Protein AF-A0A367LV41-F1 (afdb_monomer_lite)

Sequence (101 aa):
YNPLLGTPRNAYDPARIAGGSSGGAAVALALRMLPVADGSDMMGSLRNPAAYNNVYGFRPSQGRVPHGPQAELFVQQLATEGPMGRSVADLARLLATQAGY

Structure (mmCIF, N/CA/C/O backbone):
data_AF-A0A367LV41-F1
#
_entry.id   AF-A0A367LV41-F1
#
loop_
_atom_site.group_PDB
_atom_site.id
_atom_site.type_symbol
_atom_site.label_atom_id
_atom_site.label_alt_id
_atom_site.label_comp_id
_atom_sit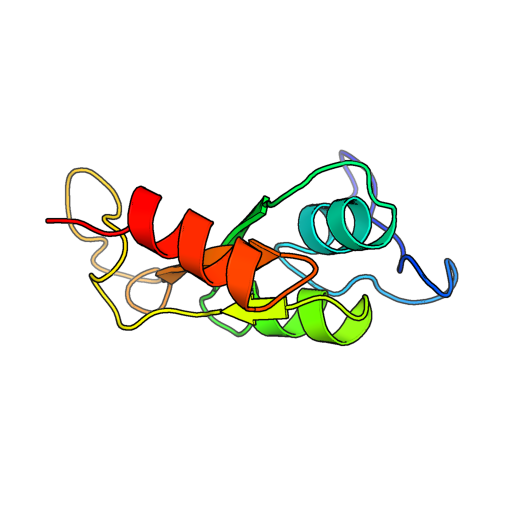e.label_asym_id
_atom_site.label_entity_id
_atom_site.label_seq_id
_atom_site.pdbx_PDB_ins_code
_atom_site.Cartn_x
_atom_site.Cartn_y
_atom_site.Cartn_z
_atom_site.occupancy
_atom_site.B_iso_or_equiv
_atom_site.auth_seq_id
_atom_site.auth_comp_id
_atom_site.auth_asym_id
_atom_site.auth_atom_id
_atom_site.pdbx_PDB_model_num
ATOM 1 N N . TYR A 1 1 ? 13.345 5.023 -6.082 1.00 64.25 1 TYR A N 1
ATOM 2 C CA . TYR A 1 1 ? 14.753 4.690 -5.810 1.00 64.25 1 TYR A CA 1
ATOM 3 C C . TYR A 1 1 ? 14.880 4.385 -4.324 1.00 64.25 1 TYR A C 1
ATOM 5 O O . TYR A 1 1 ? 14.246 5.059 -3.524 1.00 64.25 1 TYR A O 1
ATOM 13 N N . ASN A 1 2 ? 15.635 3.353 -3.960 1.00 79.69 2 ASN A N 1
ATOM 14 C CA . ASN A 1 2 ? 16.017 3.018 -2.588 1.00 79.69 2 ASN A CA 1
ATOM 15 C C . ASN A 1 2 ? 17.347 2.247 -2.692 1.00 79.69 2 ASN A C 1
ATOM 17 O O . ASN A 1 2 ? 17.334 1.122 -3.198 1.00 79.69 2 ASN A O 1
ATOM 21 N N . PRO A 1 3 ? 18.484 2.857 -2.313 1.00 82.75 3 PRO A N 1
ATOM 22 C CA . PRO A 1 3 ? 19.804 2.261 -2.507 1.00 82.75 3 PRO A CA 1
ATOM 23 C C . PRO A 1 3 ? 20.140 1.166 -1.483 1.00 82.75 3 PRO A C 1
ATOM 25 O O . PRO A 1 3 ? 21.087 0.424 -1.707 1.00 82.75 3 PRO A O 1
ATOM 28 N N . LEU A 1 4 ? 19.387 1.054 -0.382 1.00 89.88 4 LEU A N 1
ATOM 29 C CA . LEU A 1 4 ? 19.687 0.116 0.705 1.00 89.88 4 LEU A CA 1
ATOM 30 C C . LEU A 1 4 ? 19.068 -1.264 0.470 1.00 89.88 4 LEU A C 1
ATOM 32 O O . LEU A 1 4 ? 19.747 -2.275 0.599 1.00 89.88 4 LEU A O 1
ATOM 36 N N . LEU A 1 5 ? 17.778 -1.303 0.125 1.00 88.31 5 LEU A N 1
ATOM 37 C CA . LEU A 1 5 ? 17.002 -2.549 -0.002 1.00 88.31 5 LEU A CA 1
ATOM 38 C C . LEU A 1 5 ? 16.562 -2.840 -1.443 1.00 88.31 5 LEU A C 1
ATOM 40 O O . LEU A 1 5 ? 15.875 -3.823 -1.708 1.00 88.31 5 LEU A O 1
ATOM 44 N N . GLY A 1 6 ? 16.947 -1.976 -2.383 1.00 88.62 6 GLY A N 1
ATOM 45 C CA . GLY A 1 6 ? 16.458 -2.017 -3.753 1.00 88.62 6 GLY A CA 1
ATOM 46 C C . GLY A 1 6 ? 15.083 -1.363 -3.904 1.00 88.62 6 GLY A C 1
ATOM 47 O O . GLY A 1 6 ? 14.348 -1.113 -2.949 1.00 88.62 6 GLY A O 1
ATOM 48 N N . THR A 1 7 ? 14.742 -1.027 -5.149 1.00 90.81 7 THR A N 1
ATOM 49 C CA . THR A 1 7 ? 13.447 -0.415 -5.478 1.00 90.81 7 THR A CA 1
ATOM 50 C C . THR A 1 7 ? 12.475 -1.503 -5.928 1.00 90.81 7 THR A C 1
ATOM 52 O O . THR A 1 7 ? 12.794 -2.187 -6.905 1.00 90.81 7 THR A O 1
ATOM 55 N N . PRO A 1 8 ? 11.302 -1.661 -5.283 1.00 91.81 8 PRO A N 1
ATOM 56 C CA . PRO A 1 8 ? 10.278 -2.567 -5.784 1.00 91.81 8 PRO A CA 1
ATOM 57 C C . PRO A 1 8 ? 9.867 -2.145 -7.199 1.00 91.81 8 PRO A C 1
ATOM 59 O O . PRO A 1 8 ? 9.652 -0.961 -7.478 1.00 91.81 8 PRO A O 1
ATOM 62 N N . ARG A 1 9 ? 9.805 -3.124 -8.101 1.00 95.75 9 ARG A N 1
ATOM 63 C CA . ARG A 1 9 ? 9.394 -2.943 -9.498 1.00 95.75 9 ARG A CA 1
ATOM 64 C C . ARG A 1 9 ? 7.903 -3.226 -9.635 1.00 95.75 9 ARG A C 1
ATOM 66 O O . ARG A 1 9 ? 7.351 -3.964 -8.824 1.00 95.75 9 ARG A O 1
ATOM 73 N N . ASN A 1 10 ? 7.258 -2.623 -10.629 1.00 97.69 10 ASN A N 1
ATOM 74 C CA . ASN A 1 10 ? 5.828 -2.813 -10.859 1.00 97.69 10 ASN A CA 1
ATOM 75 C C . ASN A 1 10 ? 5.484 -4.298 -11.088 1.00 97.69 10 ASN A C 1
ATOM 77 O O . ASN A 1 10 ? 6.224 -5.009 -11.768 1.00 97.69 10 ASN A O 1
ATOM 81 N N . ALA A 1 11 ? 4.360 -4.751 -10.529 1.00 97.69 11 ALA A N 1
ATOM 82 C CA . ALA A 1 11 ? 3.941 -6.152 -10.579 1.00 97.69 11 ALA A CA 1
ATOM 83 C C . ALA A 1 11 ? 3.542 -6.644 -11.985 1.00 97.69 11 ALA A C 1
ATOM 85 O O . ALA A 1 11 ? 3.604 -7.843 -12.243 1.00 97.69 11 ALA A O 1
ATOM 86 N N . TYR A 1 12 ? 3.135 -5.738 -12.879 1.00 97.31 12 TYR A N 1
ATOM 87 C CA . TYR A 1 12 ? 2.689 -6.055 -14.241 1.00 97.31 12 TYR A CA 1
ATOM 88 C C . TYR A 1 12 ? 3.796 -5.868 -15.282 1.00 97.31 12 TYR A C 1
ATOM 90 O O . TYR A 1 12 ? 3.809 -6.565 -16.292 1.00 97.31 12 TYR A O 1
ATOM 98 N N . ASP A 1 13 ? 4.721 -4.937 -15.044 1.00 97.38 13 ASP A N 1
ATOM 99 C CA . ASP A 1 13 ? 5.850 -4.658 -15.935 1.00 97.38 13 ASP A CA 1
ATOM 100 C C . ASP A 1 13 ? 7.086 -4.242 -15.116 1.00 97.38 13 ASP A C 1
ATOM 102 O O . ASP A 1 13 ? 7.183 -3.085 -14.698 1.00 97.38 13 ASP A O 1
ATOM 106 N N . PRO A 1 14 ? 8.071 -5.137 -14.907 1.00 96.19 14 PRO A N 1
ATOM 107 C CA . PRO A 1 14 ? 9.250 -4.832 -14.103 1.00 96.19 14 PRO A CA 1
ATOM 108 C C . PRO A 1 14 ? 10.127 -3.683 -14.631 1.00 96.19 14 PRO A C 1
ATOM 110 O O . PRO A 1 14 ? 11.019 -3.238 -13.906 1.00 96.19 14 PRO A O 1
ATOM 113 N N . ALA A 1 15 ? 9.914 -3.200 -15.861 1.00 96.56 15 ALA A N 1
ATOM 114 C CA . ALA A 1 15 ? 10.588 -2.010 -16.381 1.00 96.56 15 ALA A CA 1
ATOM 115 C C . ALA A 1 15 ? 9.963 -0.693 -15.874 1.00 96.56 15 ALA A C 1
ATOM 117 O O . ALA A 1 15 ? 10.551 0.375 -16.050 1.00 96.56 15 ALA A O 1
ATOM 118 N N . ARG A 1 16 ? 8.789 -0.745 -15.229 1.00 96.00 16 ARG A N 1
ATOM 119 C CA . ARG A 1 16 ? 8.051 0.422 -14.724 1.00 96.00 16 ARG A CA 1
ATOM 120 C C . ARG A 1 16 ? 8.160 0.584 -13.212 1.00 96.00 16 ARG A C 1
ATOM 122 O O . ARG A 1 16 ? 8.471 -0.341 -12.458 1.00 96.00 16 ARG A O 1
ATOM 129 N N . ILE A 1 17 ? 7.838 1.793 -12.754 1.00 95.12 17 ILE A N 1
ATOM 130 C CA . ILE A 1 17 ? 7.791 2.120 -11.330 1.00 95.12 17 ILE A CA 1
ATOM 131 C C . ILE A 1 17 ? 6.603 1.437 -10.639 1.00 95.12 17 ILE A C 1
ATOM 133 O O . ILE A 1 17 ? 5.479 1.446 -11.140 1.00 95.12 17 ILE A O 1
ATOM 137 N N . ALA A 1 18 ? 6.835 0.895 -9.443 1.00 96.56 18 ALA A N 1
ATOM 138 C CA . ALA A 1 18 ? 5.767 0.378 -8.586 1.00 96.56 18 ALA A CA 1
ATOM 139 C C . ALA A 1 18 ? 4.900 1.489 -7.961 1.00 96.56 18 ALA A C 1
ATOM 141 O O . ALA A 1 18 ? 3.848 1.201 -7.406 1.00 96.56 18 ALA A O 1
ATOM 142 N N . GLY A 1 19 ? 5.335 2.752 -8.019 1.00 95.25 19 GLY A N 1
ATOM 143 C CA . GLY A 1 19 ? 4.752 3.834 -7.223 1.00 95.25 19 GLY A CA 1
ATOM 144 C C . GLY A 1 19 ? 5.252 3.792 -5.777 1.00 95.25 19 GLY A C 1
ATOM 145 O O . GLY A 1 19 ? 6.091 2.964 -5.420 1.00 95.25 19 GLY A O 1
ATOM 146 N N . GLY A 1 20 ? 4.780 4.710 -4.939 1.00 93.38 20 GLY A N 1
ATOM 147 C CA . GLY A 1 20 ? 5.217 4.761 -3.550 1.00 93.38 20 GLY A CA 1
ATOM 148 C C . GLY A 1 20 ? 4.583 5.892 -2.743 1.00 93.38 20 GLY A C 1
ATOM 149 O O . GLY A 1 20 ? 3.789 6.655 -3.286 1.00 93.38 20 GLY A O 1
ATOM 150 N N . SER A 1 21 ? 4.926 6.013 -1.458 1.00 93.81 21 SER A N 1
ATOM 151 C CA . SER A 1 21 ? 5.980 5.240 -0.761 1.00 93.81 21 SER A CA 1
ATOM 152 C C . SER A 1 21 ? 5.662 3.755 -0.538 1.00 93.81 21 SER A C 1
ATOM 154 O O . SER A 1 21 ? 6.582 2.941 -0.550 1.00 93.81 21 SER A O 1
ATOM 156 N N . SER A 1 22 ? 4.388 3.364 -0.459 1.00 96.31 22 SER A N 1
ATOM 157 C CA . SER A 1 22 ? 3.956 1.989 -0.141 1.00 96.31 22 SER A CA 1
ATOM 158 C C . SER A 1 22 ? 4.014 1.012 -1.333 1.00 96.31 22 SER A C 1
ATOM 160 O O . SER A 1 22 ? 3.187 0.112 -1.474 1.00 96.31 22 SER A O 1
ATOM 162 N N . GLY A 1 23 ? 5.000 1.180 -2.222 1.00 96.25 23 GLY A N 1
ATOM 163 C CA . GLY A 1 23 ? 5.131 0.414 -3.468 1.00 96.25 23 GLY A CA 1
ATOM 164 C C . GLY A 1 23 ? 5.353 -1.082 -3.251 1.00 96.25 23 GLY A C 1
ATOM 165 O O . GLY A 1 23 ? 4.759 -1.897 -3.948 1.00 96.25 23 GLY A O 1
ATOM 166 N N . GLY A 1 24 ? 6.157 -1.455 -2.249 1.00 96.56 24 GLY A N 1
ATOM 167 C CA . GLY A 1 24 ? 6.402 -2.864 -1.917 1.00 96.56 24 GLY A CA 1
ATOM 168 C C . GLY A 1 24 ? 5.127 -3.599 -1.497 1.00 96.56 24 GLY A C 1
ATOM 169 O O . GLY A 1 24 ? 4.878 -4.704 -1.969 1.00 96.56 24 GLY A O 1
ATOM 170 N N . ALA A 1 25 ? 4.282 -2.956 -0.687 1.00 97.69 25 ALA A N 1
ATOM 171 C CA . ALA A 1 25 ? 3.002 -3.508 -0.254 1.00 97.69 25 ALA A CA 1
ATOM 172 C C . ALA A 1 25 ? 2.024 -3.690 -1.429 1.00 97.69 25 ALA A C 1
ATOM 174 O O . ALA A 1 25 ? 1.427 -4.757 -1.570 1.00 97.69 25 ALA A O 1
ATOM 175 N N . ALA A 1 26 ? 1.912 -2.700 -2.323 1.00 97.94 26 ALA A N 1
ATOM 176 C CA . ALA A 1 26 ? 1.065 -2.818 -3.511 1.00 97.94 26 ALA A CA 1
ATOM 177 C C . ALA A 1 26 ? 1.530 -3.943 -4.456 1.00 97.94 26 ALA A C 1
ATOM 179 O O . ALA A 1 26 ? 0.707 -4.718 -4.945 1.00 97.94 26 ALA A O 1
ATOM 180 N N . VAL A 1 27 ? 2.844 -4.080 -4.663 1.00 98.06 27 VAL A N 1
ATOM 181 C CA . VAL A 1 27 ? 3.432 -5.169 -5.461 1.00 98.06 27 VAL A CA 1
ATOM 182 C C . VAL A 1 27 ? 3.185 -6.526 -4.803 1.00 98.06 27 VAL A C 1
ATOM 184 O O . VAL A 1 27 ? 2.737 -7.453 -5.475 1.00 98.06 27 VAL A O 1
ATOM 187 N N . ALA A 1 28 ? 3.405 -6.648 -3.492 1.00 98.06 28 ALA A N 1
ATOM 188 C CA . ALA A 1 28 ? 3.150 -7.880 -2.748 1.00 98.06 28 ALA A CA 1
ATOM 189 C C . ALA A 1 28 ? 1.673 -8.304 -2.823 1.00 98.06 28 ALA A C 1
ATOM 191 O O . ALA A 1 28 ? 1.371 -9.486 -3.001 1.00 98.06 28 ALA A O 1
ATOM 192 N N . LEU A 1 29 ? 0.740 -7.349 -2.749 1.00 98.31 29 LEU A N 1
ATOM 193 C CA . LEU A 1 29 ? -0.686 -7.617 -2.931 1.00 98.31 29 LEU A CA 1
ATOM 194 C C . LEU A 1 29 ? -1.009 -8.089 -4.345 1.00 98.31 29 LEU A C 1
ATOM 196 O O . LEU A 1 29 ? -1.707 -9.097 -4.489 1.00 98.31 29 LEU A O 1
ATOM 200 N N . ALA A 1 30 ? -0.508 -7.392 -5.366 1.00 98.12 30 ALA A N 1
ATOM 201 C CA . ALA A 1 30 ? -0.735 -7.725 -6.770 1.00 98.12 30 ALA A CA 1
ATOM 202 C C . ALA A 1 30 ? -0.187 -9.117 -7.124 1.00 98.12 30 ALA A C 1
ATOM 204 O O . ALA A 1 30 ? -0.867 -9.901 -7.784 1.00 98.12 30 ALA A O 1
ATOM 205 N N . LEU A 1 31 ? 0.989 -9.464 -6.591 1.00 98.19 31 LEU A N 1
ATOM 206 C CA . LEU A 1 31 ? 1.622 -10.779 -6.736 1.00 98.19 31 LEU A CA 1
ATOM 207 C C . LEU A 1 31 ? 1.070 -11.844 -5.772 1.00 98.19 31 LEU A C 1
ATOM 209 O O . LEU A 1 31 ? 1.587 -12.957 -5.725 1.00 98.19 31 LEU A O 1
ATOM 213 N N . ARG A 1 32 ? 0.009 -11.530 -5.017 1.00 97.75 32 ARG A N 1
ATOM 214 C CA . ARG A 1 32 ? -0.681 -12.448 -4.091 1.00 97.75 32 ARG A CA 1
ATOM 215 C C . ARG A 1 32 ? 0.202 -13.028 -2.981 1.00 97.75 32 ARG A C 1
ATOM 217 O O . ARG A 1 32 ? -0.079 -14.109 -2.478 1.00 97.75 32 ARG A O 1
ATOM 224 N N . MET A 1 33 ? 1.218 -12.286 -2.553 1.00 98.38 33 MET A N 1
ATOM 225 C CA . MET A 1 33 ? 2.078 -12.664 -1.427 1.00 98.38 33 MET A CA 1
ATOM 226 C C . MET A 1 33 ? 1.382 -12.456 -0.075 1.00 98.38 33 MET A C 1
ATOM 228 O O . MET A 1 33 ? 1.656 -13.177 0.877 1.00 98.38 33 MET A O 1
ATOM 232 N N . LEU A 1 34 ? 0.469 -11.480 0.004 1.00 96.88 34 LEU A N 1
ATOM 233 C CA . LEU A 1 34 ? -0.283 -11.125 1.212 1.00 96.88 34 LEU A CA 1
ATOM 234 C C . LEU A 1 34 ? -1.789 -11.036 0.913 1.00 96.88 34 LEU A C 1
ATOM 236 O O . LEU A 1 34 ? -2.159 -10.702 -0.216 1.00 96.88 34 LEU A O 1
ATOM 240 N N . PRO A 1 35 ? -2.686 -11.310 1.876 1.00 96.56 35 PRO A N 1
ATOM 241 C CA . PRO A 1 35 ? -4.130 -11.144 1.686 1.00 96.56 35 PRO A CA 1
ATOM 242 C C . PRO A 1 35 ? -4.568 -9.670 1.713 1.00 96.56 35 PRO A C 1
ATOM 244 O O . PRO A 1 35 ? -5.394 -9.265 0.896 1.00 96.56 35 PRO A O 1
ATOM 247 N N . VAL A 1 36 ? -3.975 -8.879 2.608 1.00 98.19 36 VAL A N 1
ATOM 248 C CA . VAL A 1 36 ? -4.164 -7.432 2.799 1.00 98.19 36 VAL A CA 1
ATOM 249 C C . VAL A 1 36 ? -2.820 -6.808 3.191 1.00 98.19 36 VAL A C 1
ATOM 251 O O . VAL A 1 36 ? -1.905 -7.533 3.584 1.00 98.19 36 VAL A O 1
ATOM 254 N N . ALA A 1 37 ? -2.685 -5.492 3.059 1.00 98.25 37 ALA A N 1
ATOM 255 C CA . ALA A 1 37 ? -1.511 -4.751 3.516 1.00 98.25 37 ALA A CA 1
ATOM 256 C C . ALA A 1 37 ? -1.931 -3.376 4.036 1.00 98.25 37 ALA A C 1
ATOM 258 O O . ALA A 1 37 ? -2.988 -2.874 3.666 1.00 98.25 37 ALA A O 1
ATOM 259 N N . ASP A 1 38 ? -1.107 -2.760 4.864 1.00 96.12 38 ASP A N 1
ATOM 260 C CA . ASP A 1 38 ? -1.281 -1.405 5.371 1.00 96.12 38 ASP A CA 1
ATOM 261 C C . ASP A 1 38 ? -0.213 -0.453 4.812 1.00 96.12 38 ASP A C 1
ATOM 263 O O . ASP A 1 38 ? 0.665 -0.829 4.026 1.00 96.12 38 ASP A O 1
ATOM 267 N N . GLY A 1 39 ? -0.336 0.819 5.174 1.00 94.19 39 GLY A N 1
ATOM 268 C CA . GLY A 1 39 ? 0.659 1.849 4.929 1.00 94.19 39 GLY A CA 1
ATOM 269 C C . GLY A 1 39 ? 0.083 3.242 5.146 1.00 94.19 39 GLY A C 1
ATOM 270 O O . GLY A 1 39 ? -1.080 3.401 5.515 1.00 94.19 39 GLY A O 1
ATOM 271 N N . SER A 1 40 ? 0.879 4.256 4.822 1.00 93.50 40 SER A N 1
ATOM 272 C CA . SER A 1 40 ? 0.516 5.655 5.025 1.00 93.50 40 SER A CA 1
ATOM 273 C C . SER A 1 40 ? 0.294 6.403 3.715 1.00 93.50 40 SER A C 1
ATOM 275 O O . SER A 1 40 ? 0.815 6.040 2.657 1.00 93.50 40 SER A O 1
ATOM 277 N N . ASP A 1 41 ? -0.495 7.472 3.775 1.00 95.12 41 ASP A N 1
ATOM 278 C CA . ASP A 1 41 ? -0.769 8.367 2.653 1.00 95.12 41 ASP A CA 1
ATOM 279 C C . ASP A 1 41 ? -0.788 9.816 3.131 1.00 95.12 41 ASP A C 1
ATOM 281 O O . ASP A 1 41 ? -1.746 10.267 3.753 1.00 95.12 41 ASP A O 1
ATOM 285 N N . MET A 1 42 ? 0.304 10.521 2.830 1.00 92.50 42 MET A N 1
ATOM 286 C CA . MET A 1 42 ? 0.421 11.975 2.976 1.00 92.50 42 MET A CA 1
ATOM 287 C C . MET A 1 42 ? 0.176 12.687 1.639 1.00 92.50 42 MET A C 1
ATOM 289 O O . MET A 1 42 ? -0.538 13.680 1.570 1.00 92.50 42 MET A O 1
ATOM 293 N N . MET A 1 43 ? 0.767 12.161 0.562 1.00 93.69 43 MET A N 1
ATOM 294 C CA . MET A 1 43 ? 0.736 12.759 -0.780 1.00 93.69 43 MET A CA 1
ATOM 295 C C . MET A 1 43 ? 0.336 11.738 -1.859 1.00 93.69 43 MET A C 1
ATOM 297 O O . MET A 1 43 ? 0.785 11.803 -3.002 1.00 93.69 43 MET A O 1
ATOM 301 N N . GLY A 1 44 ? -0.479 10.745 -1.493 1.00 95.50 44 GLY A N 1
ATOM 302 C CA . GLY A 1 44 ? -0.895 9.650 -2.374 1.00 95.50 44 GLY A CA 1
ATOM 303 C C . GLY A 1 44 ? -0.172 8.326 -2.130 1.00 95.50 44 GLY A C 1
ATOM 304 O O . GLY A 1 44 ? -0.273 7.432 -2.962 1.00 95.50 44 GLY A O 1
ATOM 305 N N . SER A 1 45 ? 0.556 8.173 -1.021 1.00 96.62 45 SER A N 1
ATOM 306 C CA . SER A 1 45 ? 1.399 6.993 -0.780 1.00 96.62 45 SER A CA 1
ATOM 307 C C . SER A 1 45 ? 0.651 5.660 -0.619 1.00 96.62 45 SER A C 1
ATOM 309 O O . SER A 1 45 ? 1.291 4.623 -0.773 1.00 96.62 45 SER A O 1
ATOM 311 N N . LEU A 1 46 ? -0.672 5.654 -0.407 1.00 97.44 46 LEU A N 1
ATOM 312 C CA . LEU A 1 46 ? -1.520 4.457 -0.540 1.00 97.44 46 LEU A CA 1
ATOM 313 C C . LEU A 1 46 ? -2.102 4.359 -1.953 1.00 97.44 46 LEU A C 1
ATOM 315 O O . LEU A 1 46 ? -2.040 3.315 -2.599 1.00 97.44 46 LEU A O 1
ATOM 319 N N . ARG A 1 47 ? -2.665 5.465 -2.450 1.00 97.94 47 ARG A N 1
ATOM 320 C CA . ARG A 1 47 ? -3.461 5.493 -3.688 1.00 97.94 47 ARG A CA 1
ATOM 321 C C . ARG A 1 47 ? -2.622 5.338 -4.959 1.00 97.94 47 ARG A C 1
ATOM 323 O O . ARG A 1 47 ? -3.007 4.589 -5.852 1.00 97.94 47 ARG A O 1
ATOM 330 N N . ASN A 1 48 ? -1.471 6.000 -5.035 1.00 97.75 48 ASN A N 1
ATOM 331 C CA . ASN A 1 48 ? -0.579 5.968 -6.195 1.00 97.75 48 ASN A CA 1
ATOM 332 C C . ASN A 1 48 ? -0.006 4.562 -6.454 1.00 97.75 48 ASN A C 1
ATOM 334 O O . ASN A 1 48 ? -0.178 4.057 -7.565 1.00 97.75 48 ASN A O 1
ATOM 338 N N . PRO A 1 49 ? 0.647 3.884 -5.481 1.00 97.88 49 PRO A N 1
ATOM 339 C CA . PRO A 1 49 ? 1.151 2.535 -5.727 1.00 97.88 49 PRO A CA 1
ATOM 340 C C . PRO A 1 49 ? 0.027 1.521 -5.963 1.00 97.88 49 PRO A C 1
ATOM 342 O O . PRO A 1 49 ? 0.204 0.606 -6.766 1.00 97.88 49 PRO A O 1
ATOM 345 N N . ALA A 1 50 ? -1.141 1.693 -5.336 1.00 98.19 50 ALA A N 1
ATOM 346 C CA . ALA A 1 50 ? -2.295 0.841 -5.600 1.00 98.19 50 ALA A CA 1
ATOM 3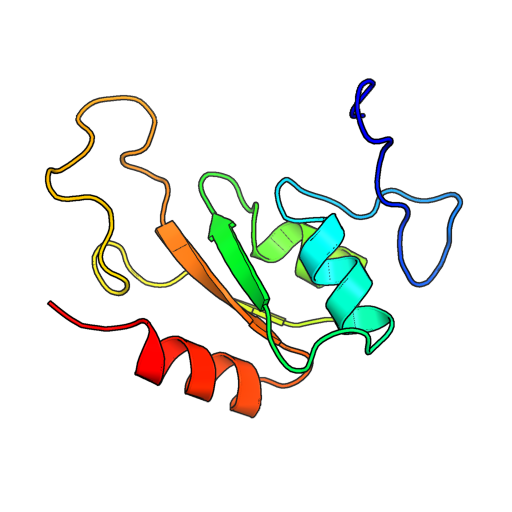47 C C . ALA A 1 50 ? -2.771 0.951 -7.060 1.00 98.19 50 ALA A C 1
ATOM 349 O O . ALA A 1 50 ? -2.906 -0.067 -7.741 1.00 98.19 50 ALA A O 1
ATOM 350 N N . ALA A 1 51 ? -2.909 2.180 -7.574 1.00 97.94 51 ALA A N 1
ATOM 351 C CA . ALA A 1 51 ? -3.286 2.435 -8.963 1.00 97.94 51 ALA A CA 1
ATOM 352 C C . ALA A 1 51 ? -2.285 1.834 -9.962 1.00 97.94 51 ALA A C 1
ATOM 354 O O . ALA A 1 51 ? -2.683 1.257 -10.971 1.00 97.94 51 ALA A O 1
ATOM 355 N N . TYR A 1 52 ? -0.983 1.921 -9.677 1.00 97.94 52 TYR A N 1
ATOM 356 C CA . TYR A 1 52 ? 0.048 1.406 -10.584 1.00 97.94 52 TYR A CA 1
ATOM 357 C C . TYR A 1 52 ? 0.119 -0.122 -10.618 1.00 97.94 52 TYR A C 1
ATOM 359 O O . TYR A 1 52 ? 0.552 -0.678 -11.625 1.00 97.94 52 TYR A O 1
ATOM 367 N N . ASN A 1 53 ? -0.298 -0.805 -9.549 1.00 98.31 53 ASN A N 1
ATOM 368 C CA . ASN A 1 53 ? -0.247 -2.267 -9.445 1.00 98.31 53 ASN A CA 1
ATOM 369 C C . ASN A 1 53 ? -1.641 -2.907 -9.433 1.00 98.31 53 ASN A C 1
ATOM 371 O O . ASN A 1 53 ? -1.775 -4.040 -8.982 1.00 98.31 53 ASN A O 1
ATOM 375 N N . ASN A 1 54 ? -2.670 -2.206 -9.926 1.00 97.75 54 ASN A N 1
ATOM 376 C CA . ASN A 1 54 ? -4.034 -2.726 -10.070 1.00 97.75 54 ASN A CA 1
ATOM 377 C C . ASN A 1 54 ? -4.556 -3.415 -8.790 1.00 97.75 54 ASN A C 1
ATOM 379 O O . ASN A 1 54 ? -5.031 -4.553 -8.802 1.00 97.75 54 ASN A O 1
ATOM 383 N N . VAL A 1 55 ? -4.411 -2.719 -7.665 1.00 98.44 55 VAL A N 1
ATOM 384 C CA . VAL A 1 55 ? -4.994 -3.080 -6.368 1.00 98.44 55 VAL A CA 1
ATOM 385 C C . VAL A 1 55 ? -5.705 -1.861 -5.784 1.00 98.44 55 VAL A C 1
ATOM 387 O O . VAL A 1 55 ? -5.637 -0.761 -6.333 1.00 98.44 55 VAL A O 1
ATOM 390 N N . TYR A 1 56 ? -6.404 -2.040 -4.670 1.00 98.50 56 TYR A N 1
ATOM 391 C CA . TYR A 1 56 ? -7.111 -0.963 -3.990 1.00 98.50 56 TYR A CA 1
ATOM 392 C C . TYR A 1 56 ? -6.280 -0.442 -2.824 1.00 98.50 56 TYR A C 1
ATOM 394 O O . TYR A 1 56 ? -5.772 -1.224 -2.022 1.00 98.50 56 TYR A O 1
ATOM 402 N N . GLY A 1 57 ? -6.187 0.881 -2.711 1.00 98.12 57 GLY A N 1
ATOM 403 C CA . GLY A 1 57 ? -5.642 1.570 -1.549 1.00 98.12 57 GLY A CA 1
ATOM 404 C C . GLY A 1 57 ? -6.578 2.692 -1.137 1.00 98.12 57 GLY A C 1
ATOM 405 O O . GLY A 1 57 ? -7.053 3.450 -1.986 1.00 98.12 57 GLY A O 1
ATOM 406 N N . PHE A 1 58 ? -6.877 2.779 0.155 1.00 98.06 58 PHE A N 1
ATOM 407 C CA . PHE A 1 58 ? -7.844 3.733 0.681 1.00 98.06 58 PHE A CA 1
ATOM 408 C C . PHE A 1 58 ? -7.187 4.622 1.714 1.00 98.06 58 PHE A C 1
ATOM 410 O O . PHE A 1 58 ? -6.659 4.135 2.705 1.00 98.06 58 PHE A O 1
ATOM 417 N N . ARG A 1 59 ? -7.262 5.931 1.471 1.00 97.25 59 ARG A N 1
ATOM 418 C CA . ARG A 1 59 ? -6.842 6.958 2.415 1.00 97.25 59 ARG A CA 1
ATOM 419 C C . ARG A 1 59 ? -8.045 7.349 3.282 1.00 97.25 59 ARG A C 1
ATOM 421 O O . ARG A 1 59 ? -8.933 8.027 2.758 1.00 97.25 59 A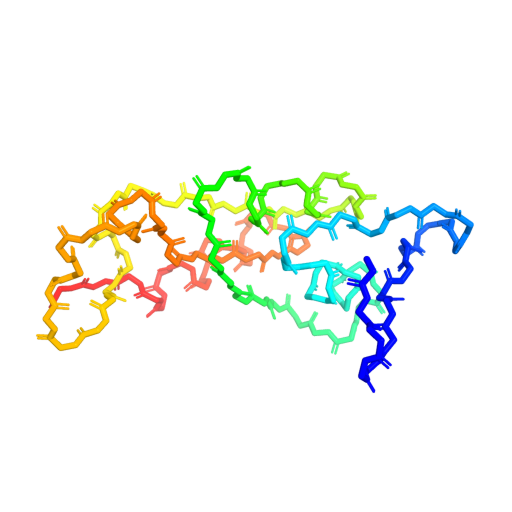RG A O 1
ATOM 428 N N . PRO A 1 60 ? -8.110 6.944 4.560 1.00 95.81 60 PRO A N 1
ATOM 429 C CA . PRO A 1 60 ? -9.242 7.267 5.415 1.00 95.81 60 PRO A CA 1
ATOM 430 C C . PRO A 1 60 ? -9.300 8.759 5.760 1.00 95.81 60 PRO A C 1
ATOM 432 O O . PRO A 1 60 ? -8.335 9.507 5.583 1.00 95.81 60 PRO A O 1
ATOM 435 N N . SER A 1 61 ? -10.441 9.190 6.302 1.00 94.00 61 SER A N 1
ATOM 436 C CA . SER A 1 61 ? -10.529 10.481 6.987 1.00 94.00 61 SER A CA 1
ATOM 437 C C . SER A 1 61 ? -9.510 10.545 8.127 1.00 94.00 61 SER A C 1
ATOM 439 O O . SER A 1 61 ? -9.237 9.537 8.783 1.00 94.00 61 SER A O 1
ATOM 441 N N . GLN A 1 62 ? -8.964 11.734 8.376 1.00 90.62 62 GLN A N 1
ATOM 442 C CA . GLN A 1 62 ? -8.002 11.948 9.455 1.00 90.62 62 GLN A CA 1
ATOM 443 C C . GLN A 1 62 ? -8.580 11.491 10.803 1.00 90.62 62 GLN A C 1
ATOM 445 O O . GLN A 1 62 ? -9.753 11.727 11.090 1.00 90.62 62 GLN A O 1
ATOM 450 N N . GLY A 1 63 ? -7.767 10.791 11.597 1.00 88.62 63 GLY A N 1
ATOM 451 C CA . GLY A 1 63 ? -8.171 10.234 12.890 1.00 88.62 63 GLY A CA 1
ATOM 452 C C . GLY A 1 63 ? -9.031 8.969 12.814 1.00 88.62 63 GLY A C 1
ATOM 453 O O . GLY A 1 63 ? -9.357 8.411 13.854 1.00 88.62 63 GLY A O 1
ATOM 454 N N . ARG A 1 64 ? -9.399 8.479 11.618 1.00 94.12 64 ARG A N 1
ATOM 455 C CA . ARG A 1 64 ? -10.165 7.226 11.503 1.00 94.12 64 ARG A CA 1
ATOM 456 C C . ARG A 1 64 ? -9.343 6.004 11.909 1.00 94.12 64 ARG A C 1
ATOM 458 O O . ARG A 1 64 ? -9.899 5.092 12.510 1.00 94.12 64 ARG A O 1
ATOM 465 N N . VAL A 1 65 ? -8.066 5.987 11.536 1.00 94.06 65 VAL A N 1
ATOM 466 C CA . VAL A 1 65 ? -7.071 5.026 12.023 1.00 94.06 65 VAL A CA 1
ATOM 467 C C . VAL A 1 65 ? -6.207 5.764 13.053 1.00 94.06 65 VAL A C 1
ATOM 469 O O . VAL A 1 65 ? -5.686 6.833 12.710 1.00 94.06 65 VAL A O 1
ATOM 472 N N . PRO A 1 66 ? -6.080 5.257 14.296 1.00 90.19 66 PRO A N 1
ATOM 473 C CA . PRO A 1 66 ? -5.221 5.853 15.316 1.00 90.19 66 PRO A CA 1
ATOM 474 C C . PRO A 1 66 ? -3.766 5.959 14.855 1.00 90.19 66 PRO A C 1
ATOM 476 O O . PRO A 1 66 ? -3.248 5.051 14.208 1.00 90.19 66 PRO A O 1
ATOM 479 N N . HIS A 1 67 ? -3.088 7.046 15.225 1.00 82.69 67 HIS A N 1
ATOM 480 C CA . HIS A 1 67 ? -1.675 7.262 14.914 1.00 82.69 67 HIS A CA 1
ATOM 481 C C . HIS A 1 67 ? -0.931 7.826 16.128 1.00 82.69 67 HIS A C 1
ATOM 483 O O . HIS A 1 67 ? -1.272 8.903 16.619 1.00 82.69 67 HIS A O 1
ATOM 489 N N . GLY A 1 68 ? 0.133 7.128 16.546 1.00 72.69 68 GLY A N 1
ATOM 490 C CA . GLY A 1 68 ? 1.009 7.516 17.654 1.00 72.69 68 GLY A CA 1
ATOM 491 C C . GLY A 1 68 ? 0.312 7.583 19.026 1.00 72.69 68 GLY A C 1
ATOM 492 O O . GLY A 1 68 ? -0.905 7.46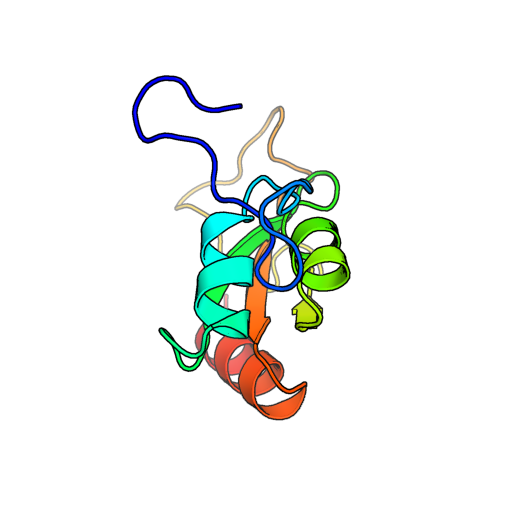0 19.126 1.00 72.69 68 GLY A O 1
ATOM 493 N N . PRO A 1 69 ? 1.073 7.785 20.117 1.00 71.75 69 PRO A N 1
ATOM 494 C CA . PRO A 1 69 ? 0.504 8.141 21.418 1.00 71.75 69 PRO A CA 1
ATOM 495 C C . PRO A 1 69 ? 0.170 9.643 21.527 1.00 71.75 69 PRO A C 1
ATOM 497 O O . PRO A 1 69 ? -0.525 10.050 22.454 1.00 71.75 69 PRO A O 1
ATOM 500 N N . GLN A 1 70 ? 0.699 10.477 20.621 1.00 71.25 70 GLN A N 1
ATOM 501 C CA . GLN A 1 70 ? 0.550 11.936 20.597 1.00 71.25 70 GLN A CA 1
ATOM 502 C C . GLN A 1 70 ? 0.430 12.427 19.149 1.00 71.25 70 GLN A C 1
ATOM 504 O O . GLN A 1 70 ? 0.983 11.814 18.234 1.00 71.25 70 GLN A O 1
ATOM 509 N N . ALA A 1 71 ? -0.272 13.544 18.950 1.00 71.62 71 ALA A N 1
ATOM 510 C CA . ALA A 1 71 ? -0.406 14.166 17.638 1.00 71.62 71 ALA A CA 1
ATOM 511 C C . ALA A 1 71 ? 0.946 14.704 17.139 1.00 71.62 71 ALA A C 1
ATOM 513 O O . ALA A 1 71 ? 1.671 15.368 17.881 1.00 71.62 71 ALA A O 1
ATOM 514 N N . GLU A 1 72 ? 1.268 14.447 15.871 1.00 77.19 72 GLU A N 1
ATOM 515 C CA . GLU A 1 72 ? 2.417 15.066 15.209 1.00 77.19 72 GLU A CA 1
ATOM 516 C C . GLU A 1 72 ? 2.068 16.521 14.850 1.00 77.19 72 GLU A C 1
ATOM 518 O O . GLU A 1 72 ? 0.975 16.803 14.355 1.00 77.19 72 GLU A O 1
ATOM 523 N N . LEU A 1 73 ? 2.963 17.463 15.160 1.00 79.81 73 LEU A N 1
ATOM 524 C CA . LEU A 1 73 ? 2.669 18.902 15.111 1.00 79.81 73 LEU A CA 1
ATOM 525 C C . LEU A 1 73 ? 3.280 19.626 13.903 1.00 79.81 73 LEU A C 1
ATOM 527 O O . LEU A 1 73 ? 3.106 20.837 13.781 1.00 79.81 73 LEU A O 1
ATOM 531 N N . PHE A 1 74 ? 3.964 18.913 13.012 1.00 79.06 74 PHE A N 1
ATOM 532 C CA . PHE A 1 74 ? 4.681 19.490 11.885 1.00 79.06 74 PHE A CA 1
ATOM 533 C C . PHE A 1 74 ? 4.266 18.821 10.568 1.00 79.06 74 PHE A C 1
ATOM 535 O O . PHE A 1 74 ? 3.178 19.065 10.049 1.00 79.06 74 PHE A O 1
ATOM 542 N N . VAL A 1 75 ? 5.151 18.031 9.962 1.00 68.56 75 VAL A N 1
ATOM 543 C CA . VAL A 1 75 ? 5.034 17.615 8.557 1.00 68.56 75 VAL A CA 1
ATOM 544 C C . VAL A 1 75 ? 3.992 16.510 8.361 1.00 68.56 75 VAL A C 1
ATOM 546 O O . VAL A 1 75 ? 3.394 16.416 7.291 1.00 68.56 75 VAL A O 1
ATOM 549 N N . GLN A 1 76 ? 3.739 15.676 9.369 1.00 71.81 76 GLN A N 1
ATOM 550 C CA . GLN A 1 76 ? 2.899 14.484 9.229 1.00 71.81 76 GLN A CA 1
ATOM 551 C C . GLN A 1 76 ? 1.419 14.738 9.523 1.00 71.81 76 GLN A C 1
ATOM 553 O O . GLN A 1 76 ? 0.621 13.811 9.428 1.00 71.81 76 GLN A O 1
ATOM 558 N N . GLN A 1 77 ? 1.008 15.984 9.775 1.00 81.62 77 GLN A N 1
ATOM 559 C CA . GLN A 1 77 ? -0.405 16.336 9.974 1.00 81.62 77 GLN A CA 1
ATOM 560 C C . GLN A 1 77 ? -1.311 15.932 8.802 1.00 81.62 77 GLN A C 1
ATOM 562 O O . GLN A 1 77 ? -2.504 15.707 8.989 1.00 81.62 77 GLN A O 1
ATOM 567 N N . LEU A 1 78 ? -0.756 15.838 7.590 1.00 86.31 78 LEU A N 1
ATOM 568 C CA . LEU A 1 78 ? -1.488 15.420 6.391 1.00 86.31 78 LEU A CA 1
ATOM 569 C C . LEU A 1 78 ? -1.402 13.912 6.123 1.00 86.31 78 LEU A C 1
ATOM 571 O O . LEU A 1 78 ? -2.064 13.421 5.209 1.00 86.31 78 LEU A O 1
ATOM 575 N N . ALA A 1 79 ? -0.581 13.184 6.882 1.00 89.12 79 ALA A N 1
ATOM 576 C CA . ALA A 1 79 ? -0.434 11.748 6.747 1.00 89.12 79 ALA A CA 1
ATOM 577 C C . ALA A 1 79 ? -1.574 11.023 7.466 1.00 89.12 79 ALA A C 1
ATOM 579 O O . ALA A 1 79 ? -1.953 11.347 8.589 1.00 89.12 79 ALA A O 1
ATOM 580 N N . THR A 1 80 ? -2.110 10.006 6.806 1.00 92.31 80 THR A N 1
ATOM 581 C CA . THR A 1 80 ? -3.077 9.083 7.402 1.00 92.31 80 THR A CA 1
ATOM 582 C C . THR A 1 80 ? -2.639 7.658 7.130 1.00 92.31 80 THR A C 1
ATOM 584 O O . THR A 1 80 ? -2.293 7.347 5.988 1.00 92.31 80 THR A O 1
ATOM 587 N N . GLU A 1 81 ? -2.699 6.806 8.148 1.00 93.69 81 GLU A N 1
ATOM 588 C CA . GLU A 1 81 ? -2.584 5.358 7.980 1.00 93.69 81 GLU A CA 1
ATOM 589 C C . GLU A 1 81 ? -3.852 4.800 7.333 1.00 93.69 81 GLU A C 1
ATOM 591 O O . GLU A 1 81 ? -4.955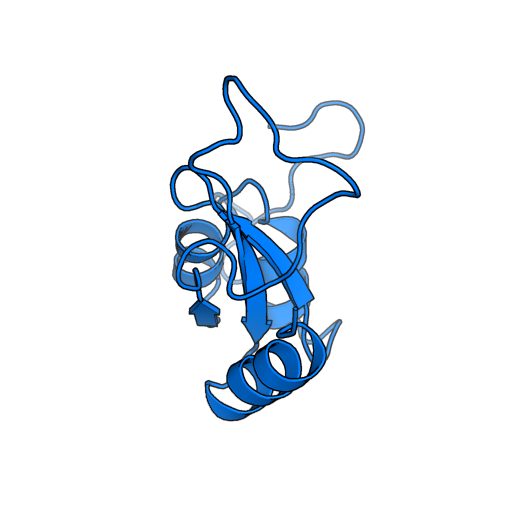 5.329 7.517 1.00 93.69 81 GLU A O 1
ATOM 596 N N . GLY A 1 82 ? -3.708 3.727 6.564 1.00 96.56 82 GLY A N 1
ATOM 597 C CA . GLY A 1 82 ? -4.841 3.111 5.902 1.00 96.56 82 GLY A CA 1
ATOM 598 C C . GLY A 1 82 ? -4.565 1.741 5.285 1.00 96.56 82 GLY A C 1
ATOM 599 O O . GLY A 1 82 ? -3.424 1.279 5.215 1.00 96.56 82 GLY A O 1
ATOM 600 N N . PRO A 1 83 ? -5.636 1.075 4.832 1.00 98.25 83 PRO A N 1
ATOM 601 C CA . PRO A 1 83 ? -5.575 -0.265 4.275 1.00 98.25 83 PRO A CA 1
ATOM 602 C C . PRO A 1 83 ? -5.351 -0.279 2.758 1.00 98.25 83 PRO A C 1
ATOM 604 O O . PRO A 1 83 ? -5.755 0.618 2.007 1.00 98.25 83 PRO A O 1
ATOM 607 N N . MET A 1 84 ? -4.810 -1.401 2.298 1.00 98.62 84 MET A N 1
ATOM 608 C CA . MET A 1 84 ? -4.758 -1.840 0.912 1.00 98.62 84 MET A CA 1
ATOM 609 C C . MET A 1 84 ? -5.234 -3.292 0.786 1.00 98.62 84 MET A C 1
ATOM 611 O O . MET A 1 84 ? -5.054 -4.121 1.682 1.00 98.62 84 MET A O 1
ATOM 615 N N . GLY A 1 85 ? -5.823 -3.625 -0.360 1.00 98.25 85 GLY A N 1
ATOM 616 C CA . GLY A 1 85 ? -6.308 -4.973 -0.649 1.00 98.25 85 GLY A CA 1
ATOM 617 C C . GLY A 1 85 ? -6.535 -5.212 -2.139 1.00 98.25 85 GLY A C 1
ATOM 618 O O . GLY A 1 85 ? -6.549 -4.284 -2.943 1.00 98.25 85 GLY A O 1
ATOM 619 N N . ARG A 1 86 ? -6.739 -6.475 -2.528 1.00 97.94 86 ARG A N 1
ATOM 620 C CA . ARG A 1 86 ? -7.111 -6.842 -3.911 1.00 97.94 86 ARG A CA 1
ATOM 621 C C . ARG A 1 86 ? -8.608 -6.726 -4.197 1.00 97.94 86 ARG A C 1
ATOM 623 O O . ARG A 1 86 ? -9.019 -6.843 -5.345 1.00 97.94 86 ARG A O 1
ATOM 630 N N . SER A 1 87 ? -9.418 -6.513 -3.166 1.00 98.12 87 SER A N 1
ATOM 631 C CA . SER A 1 87 ? -10.851 -6.275 -3.272 1.00 98.12 87 SER A CA 1
ATOM 632 C C . SER A 1 87 ? -11.260 -5.175 -2.295 1.00 98.12 87 SER A C 1
ATOM 634 O O . SER A 1 87 ? -10.629 -4.995 -1.249 1.00 98.12 87 SER A O 1
ATOM 636 N N . VAL A 1 88 ? -12.340 -4.460 -2.612 1.00 98.06 88 VAL A N 1
ATOM 637 C CA . VAL A 1 88 ? -12.923 -3.459 -1.703 1.00 98.06 88 VAL A CA 1
ATOM 638 C C . VAL A 1 88 ? -13.376 -4.110 -0.392 1.00 98.06 88 VAL A C 1
ATOM 640 O O . VAL A 1 88 ? -13.240 -3.506 0.666 1.00 98.06 88 VAL A O 1
ATOM 643 N N . ALA A 1 89 ? -13.859 -5.356 -0.443 1.00 98.44 89 ALA A N 1
ATOM 644 C CA . ALA A 1 89 ? -14.298 -6.090 0.740 1.00 98.44 89 ALA A CA 1
ATOM 645 C C . ALA A 1 89 ? -13.143 -6.369 1.715 1.00 98.44 89 ALA A C 1
ATOM 647 O O . ALA A 1 89 ? -13.288 -6.135 2.912 1.00 98.44 89 ALA A O 1
ATOM 648 N N . ASP A 1 90 ? -11.990 -6.829 1.225 1.00 97.69 90 ASP A N 1
ATOM 649 C CA . ASP A 1 90 ? -10.835 -7.121 2.086 1.00 97.69 90 ASP A CA 1
ATOM 650 C C . ASP A 1 90 ? -10.213 -5.842 2.645 1.00 97.69 90 ASP A C 1
ATOM 652 O O . ASP A 1 90 ? -9.868 -5.777 3.824 1.00 97.69 90 ASP A O 1
ATOM 656 N N . LEU A 1 91 ? -10.157 -4.795 1.820 1.00 97.31 91 LEU A N 1
ATOM 657 C CA . LEU A 1 91 ? -9.743 -3.464 2.244 1.00 97.31 91 LEU A CA 1
ATOM 658 C C . LEU A 1 91 ? -10.651 -2.930 3.363 1.00 97.31 91 LEU A C 1
ATOM 660 O O . LEU A 1 91 ? -10.154 -2.435 4.374 1.00 97.31 91 LEU A O 1
ATOM 664 N N . ALA A 1 92 ? -11.974 -3.057 3.217 1.00 98.06 92 ALA A N 1
ATOM 665 C CA . ALA A 1 92 ? -12.934 -2.616 4.227 1.00 98.06 92 ALA A CA 1
ATOM 666 C C . ALA A 1 92 ? -12.823 -3.421 5.531 1.00 98.06 92 ALA A C 1
ATOM 668 O O . ALA A 1 92 ? -12.957 -2.851 6.613 1.00 98.06 92 ALA A O 1
ATOM 669 N N . ARG A 1 93 ? -12.538 -4.728 5.447 1.00 98.31 93 ARG A N 1
ATOM 670 C CA . ARG A 1 93 ? -12.291 -5.571 6.629 1.00 98.31 93 ARG A CA 1
ATOM 671 C C . ARG A 1 93 ? -11.045 -5.129 7.384 1.00 98.31 93 ARG A C 1
ATOM 673 O O . ARG A 1 93 ? -11.116 -4.983 8.599 1.00 98.31 93 ARG A O 1
ATOM 680 N N . LEU A 1 94 ? -9.943 -4.861 6.680 1.00 98.38 94 LEU A N 1
ATOM 681 C CA . LEU A 1 94 ? -8.736 -4.347 7.325 1.00 98.38 94 LEU A CA 1
ATOM 682 C C . LEU A 1 94 ? -8.994 -2.972 7.959 1.00 98.38 94 LEU A C 1
ATOM 684 O O . LEU A 1 94 ? -8.617 -2.763 9.109 1.00 98.38 94 LEU A O 1
ATOM 688 N N . LEU A 1 95 ? -9.718 -2.077 7.271 1.00 98.12 95 LEU A N 1
ATOM 689 C CA . LEU A 1 95 ? -10.112 -0.790 7.853 1.00 98.12 95 LEU A CA 1
ATOM 690 C C . LEU A 1 95 ? -10.902 -0.966 9.150 1.00 98.12 95 LEU A C 1
ATOM 692 O O . LEU A 1 95 ? -10.689 -0.219 10.095 1.00 98.12 95 LEU A O 1
ATOM 696 N N . ALA A 1 96 ? -11.832 -1.922 9.191 1.00 97.94 96 ALA A N 1
ATOM 697 C CA . ALA A 1 96 ? -12.650 -2.176 10.371 1.00 97.94 96 ALA A CA 1
ATOM 698 C C . ALA A 1 96 ? -11.813 -2.647 11.571 1.00 97.94 96 ALA A C 1
ATOM 700 O O . ALA A 1 96 ? -12.165 -2.333 12.701 1.00 97.94 96 ALA A O 1
ATOM 701 N N . THR A 1 97 ? -10.708 -3.358 11.329 1.00 97.38 97 THR A N 1
ATOM 702 C CA . THR A 1 97 ? -9.744 -3.747 12.369 1.00 97.38 97 THR A CA 1
ATOM 703 C C . THR A 1 97 ? -8.845 -2.587 12.793 1.00 97.38 97 THR A C 1
ATOM 705 O O . THR A 1 97 ? -8.549 -2.449 13.974 1.00 97.38 97 THR A O 1
ATOM 708 N N . GLN A 1 98 ? -8.390 -1.770 11.841 1.00 96.00 98 GLN A N 1
ATOM 709 C CA . GLN A 1 98 ? -7.482 -0.651 12.104 1.00 96.00 98 GLN A CA 1
ATOM 710 C C . GLN A 1 98 ? -8.183 0.546 12.753 1.00 96.00 98 GLN A C 1
ATOM 712 O O . GLN A 1 98 ? -7.554 1.316 13.473 1.00 96.00 98 GLN A O 1
ATOM 717 N N . ALA A 1 99 ? -9.462 0.752 12.448 1.00 96.00 99 ALA A N 1
ATOM 718 C CA . ALA A 1 99 ? -10.190 1.926 12.887 1.00 96.00 99 ALA A CA 1
ATOM 719 C C . ALA A 1 99 ? -10.640 1.826 14.348 1.00 96.00 99 ALA A C 1
ATOM 721 O O . ALA A 1 99 ? -11.145 0.799 14.793 1.00 96.00 99 ALA A O 1
ATOM 722 N N . GLY A 1 100 ? -10.547 2.943 15.061 1.00 87.75 100 GLY A N 1
ATOM 723 C CA . GLY A 1 100 ? -10.894 3.049 16.476 1.00 87.75 100 GLY A CA 1
ATOM 724 C C . GLY A 1 100 ? -10.463 4.400 17.036 1.00 87.75 100 GLY A C 1
ATOM 725 O O . GLY A 1 100 ? -9.816 5.170 16.328 1.00 87.75 100 GLY A O 1
ATOM 726 N N . TYR A 1 101 ? -10.846 4.685 18.277 1.00 65.38 101 TYR A N 1
ATOM 727 C CA . TYR A 1 101 ? -10.348 5.808 19.072 1.00 65.38 101 TYR A CA 1
ATOM 728 C C . TYR A 1 101 ? -9.992 5.289 20.460 1.00 65.38 101 TYR A C 1
ATOM 730 O O . TYR A 1 101 ? -10.830 4.534 21.008 1.00 65.38 101 TYR A O 1
#

Organism: Pseudomonas aeruginosa (NCBI:txid287)

pLDDT: mean 92.72, std 8.35, range [64.25, 98.62]

Radius of gyration: 13.62 Å; chains: 1; bounding box: 34×32×38 Å

Foldseek 3Di:
DDPPPDADAALVDSVHHLAAPCSVQLNCQLVVVDQKDKDKDLPCRQPGSVVRRVWDGDFDDPLQFDDDPDDDDPDCSSMGMAMIHRDPVSRVVVSVVRGDD

Secondary structure (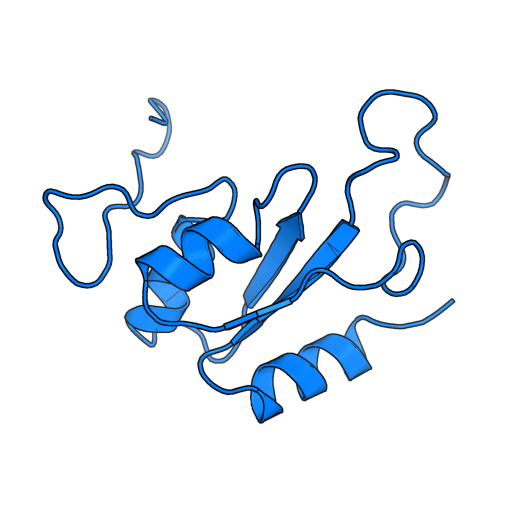DSSP, 8-state):
--TTT-PPBPSS-TTSB--SSSHHHHHHHHTTS-SEEEEEESSSTTHHHHHHTT-EE--PPTTSS--SSS---SGGGG-EEEEEESSHHHHHHHHHHH---

InterPro domains:
  IPR000120 Amidase [PTHR11895] (2-100)
  IPR023631 Amidase signature domain [PF01425] (2-100)
  IPR036928 Amidase signature (AS) superfamily [G3DSA:3.90.1300.10] (1-101)
  IPR036928 Amidase signature (AS) superfamily [SSF75304] (1-100)